Protein AF-A0A497BY27-F1 (afdb_monomer_lite)

Secondary structure (DSSP, 8-state):
-PEEHHHHHHHHT----S-GGGTT-EE-EEE--S-HHHHHHHPPTTEEE-

Radius of gyration: 11.55 Å; chains: 1; bounding box: 28×18×25 Å

Foldseek 3Di:
DWDFQVVVCVVVVDDDPDDPVRRRDTADEADEDPDPVCCVVDPDPRHHYD

Sequence (50 aa):
MKLKLHEVIAALNLEVAAAADALDREISGGYASDLLSCVMARAQADNVWV

pLDDT: mean 95.1, std 6.2, range [57.0, 97.75]

Structure (mmCIF, N/CA/C/O backbone):
data_AF-A0A497BY27-F1
#
_entry.id   AF-A0A497BY27-F1
#
loop_
_atom_site.group_PDB
_atom_site.id
_atom_site.type_symbol
_atom_site.label_atom_id
_atom_site.label_alt_id
_atom_site.label_comp_id
_atom_site.label_asym_id
_atom_site.label_entity_id
_atom_site.label_seq_id
_atom_site.pdbx_PDB_ins_code
_atom_site.Cartn_x
_atom_site.Cartn_y
_atom_site.Cartn_z
_atom_site.occupancy
_atom_site.B_iso_or_equiv
_atom_site.auth_seq_id
_atom_site.auth_comp_id
_atom_site.auth_asym_id
_atom_site.auth_atom_id
_atom_site.pdbx_PDB_model_num
ATOM 1 N N . MET A 1 1 ? -5.746 8.558 15.183 1.00 57.00 1 MET A N 1
ATOM 2 C CA . MET A 1 1 ? -6.756 8.499 14.107 1.00 57.00 1 MET A CA 1
ATOM 3 C C . MET A 1 1 ? -6.207 7.546 13.058 1.00 57.00 1 MET A C 1
ATOM 5 O O . MET A 1 1 ? -5.040 7.690 12.724 1.00 57.00 1 MET A O 1
ATOM 9 N N . LYS A 1 2 ? -6.957 6.509 12.674 1.00 76.25 2 LYS A N 1
ATOM 10 C CA . LYS A 1 2 ? -6.525 5.495 11.697 1.00 76.25 2 LYS A CA 1
ATOM 11 C C . LYS A 1 2 ? -7.091 5.881 10.330 1.00 76.25 2 LYS A C 1
ATOM 13 O O . LYS A 1 2 ? -8.260 6.246 10.281 1.00 76.25 2 LYS A O 1
ATOM 18 N N . LEU A 1 3 ? -6.267 5.842 9.285 1.00 93.25 3 LEU A N 1
ATOM 19 C CA . LEU A 1 3 ? -6.640 6.195 7.913 1.00 93.25 3 LEU A CA 1
ATOM 20 C C . LEU A 1 3 ? -6.976 4.911 7.144 1.00 93.25 3 LEU A C 1
ATOM 22 O O . LEU A 1 3 ? -6.290 3.902 7.316 1.00 93.25 3 LEU A O 1
ATOM 26 N N . LYS A 1 4 ? -8.025 4.918 6.326 1.00 96.06 4 LYS A N 1
ATOM 27 C CA . LYS A 1 4 ? -8.393 3.807 5.440 1.00 96.06 4 LYS A CA 1
ATOM 28 C C . LYS A 1 4 ? -7.808 4.020 4.046 1.00 96.06 4 LYS A C 1
ATOM 30 O O . LYS A 1 4 ? -7.710 5.147 3.567 1.00 96.06 4 LYS A O 1
ATOM 35 N N . LEU A 1 5 ? -7.441 2.934 3.366 1.00 96.19 5 LEU A N 1
ATOM 36 C CA . LEU A 1 5 ? -6.842 3.003 2.028 1.00 96.19 5 LEU A CA 1
ATOM 37 C C . LEU A 1 5 ? -7.765 3.695 1.003 1.00 96.19 5 LEU A C 1
ATOM 39 O O . LEU A 1 5 ? -7.285 4.486 0.191 1.00 96.19 5 LEU A O 1
ATOM 43 N N . HIS A 1 6 ? -9.083 3.476 1.076 1.00 96.81 6 HIS A N 1
ATOM 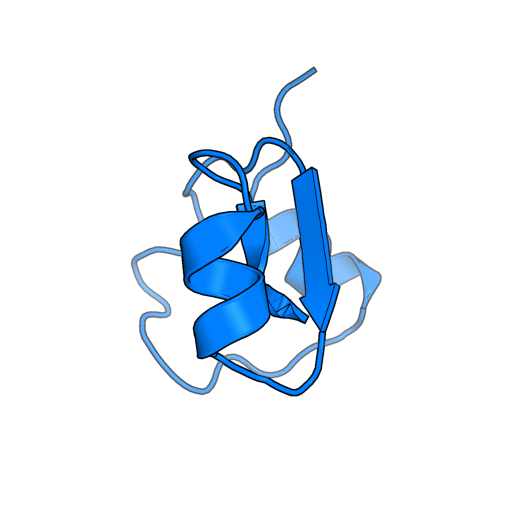44 C CA . HIS A 1 6 ? -10.050 4.152 0.202 1.00 96.81 6 HIS A CA 1
ATOM 45 C C . HIS A 1 6 ? -10.036 5.687 0.336 1.00 96.81 6 HIS A C 1
ATOM 47 O O . HIS A 1 6 ? -10.304 6.385 -0.641 1.00 96.81 6 HIS A O 1
ATOM 53 N N . GLU A 1 7 ? -9.685 6.230 1.508 1.00 96.81 7 GLU A N 1
ATOM 54 C CA . GLU A 1 7 ? -9.616 7.681 1.726 1.00 96.81 7 GLU A CA 1
ATOM 55 C C . GLU A 1 7 ? -8.457 8.301 0.934 1.00 96.81 7 GLU A C 1
ATOM 57 O O . GLU A 1 7 ? -8.606 9.379 0.362 1.00 96.81 7 GLU A O 1
ATOM 62 N N . VAL A 1 8 ? -7.323 7.597 0.831 1.00 95.44 8 VAL A N 1
ATOM 63 C CA . VAL A 1 8 ? -6.173 8.024 0.014 1.00 95.44 8 VAL A CA 1
ATOM 64 C C . VAL A 1 8 ? -6.520 8.001 -1.470 1.00 95.44 8 VAL A C 1
ATOM 66 O O . VAL A 1 8 ? -6.217 8.954 -2.186 1.00 95.44 8 VAL A O 1
ATOM 69 N N . ILE A 1 9 ? -7.188 6.937 -1.923 1.00 96.38 9 ILE A N 1
ATOM 70 C CA . ILE A 1 9 ? -7.625 6.790 -3.317 1.00 96.38 9 ILE A CA 1
ATOM 71 C C . ILE A 1 9 ? -8.540 7.952 -3.711 1.00 96.38 9 ILE A C 1
ATOM 73 O O . ILE A 1 9 ? -8.328 8.567 -4.755 1.00 96.38 9 ILE A O 1
ATOM 77 N N . ALA A 1 10 ? -9.507 8.292 -2.854 1.00 96.94 10 ALA A N 1
ATOM 78 C CA . ALA A 1 10 ? -10.421 9.406 -3.083 1.00 96.94 10 ALA A CA 1
ATOM 79 C C . ALA A 1 10 ? -9.705 10.768 -3.064 1.00 96.94 10 ALA A C 1
ATOM 81 O O . ALA A 1 10 ? -9.935 11.591 -3.947 1.00 96.94 10 ALA A O 1
ATOM 82 N N . ALA A 1 11 ? -8.815 11.005 -2.094 1.00 96.31 11 ALA A N 1
ATOM 83 C CA . ALA A 1 11 ? -8.108 12.279 -1.951 1.00 96.31 11 ALA A CA 1
ATOM 84 C C . ALA A 1 11 ? -7.137 12.569 -3.107 1.00 96.31 11 ALA A C 1
ATOM 86 O O . ALA A 1 11 ? -6.937 13.728 -3.469 1.00 96.31 11 ALA A O 1
ATOM 87 N N . LEU A 1 12 ? -6.534 11.524 -3.680 1.00 95.75 12 LEU A N 1
ATOM 88 C CA . LEU A 1 12 ? -5.557 11.626 -4.766 1.00 95.75 12 LEU A CA 1
ATOM 89 C C . LEU A 1 12 ? -6.146 11.307 -6.149 1.00 95.75 12 LEU A C 1
ATOM 91 O O . LEU A 1 12 ? -5.423 11.381 -7.140 1.00 95.75 12 LEU A O 1
ATOM 95 N N . ASN A 1 13 ? -7.441 10.979 -6.222 1.00 97.56 13 ASN A N 1
ATOM 96 C CA . ASN A 1 13 ? -8.147 10.604 -7.448 1.00 97.56 13 ASN A CA 1
ATOM 97 C C . ASN A 1 13 ? -7.431 9.483 -8.232 1.00 97.56 13 ASN A C 1
ATOM 99 O O . ASN A 1 13 ? -7.138 9.620 -9.421 1.00 97.56 13 ASN A O 1
ATOM 103 N N . LEU A 1 14 ? -7.100 8.391 -7.537 1.00 96.88 14 LEU A N 1
ATOM 104 C CA . LEU A 1 14 ? -6.356 7.260 -8.099 1.00 96.88 14 LEU A CA 1
ATOM 105 C C . LEU A 1 14 ? -7.285 6.212 -8.723 1.00 96.88 14 LEU A C 1
ATOM 107 O O . LEU A 1 14 ? -8.392 5.973 -8.242 1.00 96.88 14 LEU A O 1
ATOM 111 N N . GLU A 1 15 ? -6.791 5.523 -9.751 1.00 97.75 15 GLU A N 1
ATOM 112 C CA . GLU A 1 15 ? -7.434 4.334 -10.313 1.00 97.75 15 GLU A CA 1
ATOM 113 C C . GLU A 1 15 ? -6.924 3.066 -9.614 1.00 97.75 15 GLU A C 1
ATOM 115 O O . GLU A 1 15 ? -5.722 2.884 -9.403 1.00 97.75 15 GLU A O 1
ATOM 120 N N . VAL A 1 16 ? -7.843 2.169 -9.254 1.00 97.06 16 VAL A N 1
ATOM 121 C CA . VAL A 1 16 ? -7.508 0.910 -8.582 1.00 97.06 16 VAL A CA 1
ATOM 122 C C . VAL A 1 16 ? -7.164 -0.152 -9.621 1.00 97.06 16 VAL A C 1
ATOM 124 O O . VAL A 1 16 ? -8.046 -0.709 -10.267 1.00 97.06 16 VAL A O 1
ATOM 127 N N . ALA A 1 17 ? -5.875 -0.469 -9.746 1.00 97.62 17 ALA A N 1
ATOM 128 C CA . ALA A 1 17 ? -5.395 -1.479 -10.690 1.00 97.62 17 ALA A CA 1
ATOM 129 C C . ALA A 1 17 ? -5.585 -2.932 -10.204 1.00 97.62 17 ALA A C 1
ATOM 131 O O . ALA A 1 17 ? -5.615 -3.855 -11.016 1.00 97.62 17 ALA A O 1
ATOM 132 N N . ALA A 1 18 ? -5.679 -3.159 -8.888 1.00 97.00 18 ALA A N 1
ATOM 133 C CA . ALA A 1 18 ? -5.794 -4.491 -8.289 1.00 97.00 18 ALA A CA 1
ATOM 134 C C . ALA A 1 18 ? -6.417 -4.443 -6.882 1.00 97.00 18 ALA A C 1
ATOM 136 O O . ALA A 1 18 ? -6.405 -3.399 -6.235 1.00 97.00 18 ALA A O 1
ATOM 137 N N . ALA A 1 19 ? -6.908 -5.595 -6.402 1.00 94.75 19 ALA A N 1
ATOM 138 C CA . ALA A 1 19 ? -7.394 -5.802 -5.028 1.00 94.75 19 ALA A CA 1
ATOM 139 C C . ALA A 1 19 ? -8.471 -4.794 -4.564 1.00 94.75 19 ALA A C 1
ATOM 1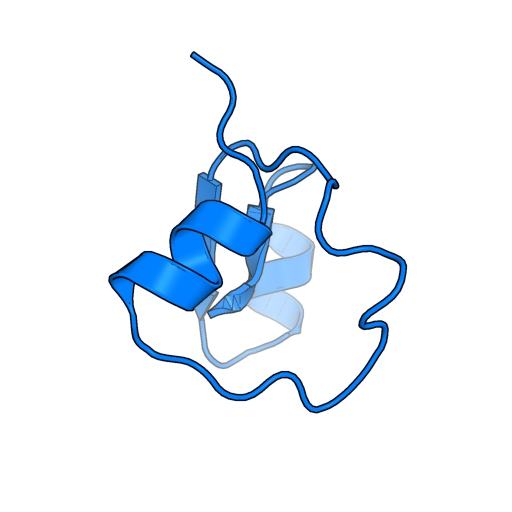41 O O . ALA A 1 19 ? -8.430 -4.279 -3.445 1.00 94.75 19 ALA A O 1
ATOM 142 N N . ALA A 1 20 ? -9.449 -4.508 -5.431 1.00 95.31 20 ALA A N 1
ATOM 143 C CA . ALA A 1 20 ? -10.551 -3.583 -5.142 1.00 95.31 20 ALA A CA 1
ATOM 144 C C . ALA A 1 20 ? -11.450 -4.025 -3.966 1.00 95.31 20 ALA A C 1
ATOM 146 O O . ALA A 1 20 ? -12.183 -3.216 -3.406 1.00 95.31 20 ALA A O 1
ATOM 147 N N . ASP A 1 21 ? -11.378 -5.292 -3.568 1.00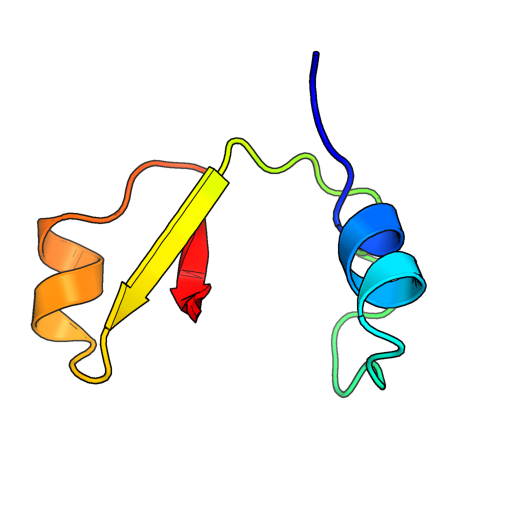 96.81 21 ASP A N 1
ATOM 148 C CA . ASP A 1 21 ? -12.055 -5.877 -2.411 1.00 96.81 21 ASP A CA 1
ATOM 149 C C . ASP A 1 21 ? -11.333 -5.618 -1.072 1.00 96.81 21 ASP A C 1
ATOM 151 O O . ASP A 1 21 ? -11.897 -5.875 -0.011 1.00 96.81 21 ASP A O 1
ATOM 155 N N . ALA A 1 22 ? -10.112 -5.069 -1.093 1.00 95.62 22 ALA A N 1
ATOM 156 C CA . ALA A 1 22 ? -9.274 -4.860 0.093 1.00 95.62 22 ALA A CA 1
ATOM 157 C C . ALA A 1 22 ? -9.088 -3.378 0.497 1.00 95.62 22 ALA A C 1
ATOM 159 O O . ALA A 1 22 ? -8.214 -3.056 1.308 1.00 95.62 22 ALA A O 1
ATOM 160 N N . LEU A 1 23 ? -9.900 -2.458 -0.038 1.00 95.88 23 LEU A N 1
ATOM 161 C CA . LEU A 1 23 ? -9.716 -1.005 0.136 1.00 95.88 23 LEU A CA 1
ATOM 162 C C . LEU A 1 23 ? -10.073 -0.467 1.536 1.00 95.88 23 LEU A C 1
ATOM 164 O O . LEU A 1 23 ? -9.728 0.666 1.870 1.00 95.88 23 LEU A O 1
ATOM 168 N N . ASP A 1 24 ? -10.704 -1.280 2.383 1.00 96.56 24 ASP A N 1
ATOM 169 C CA . ASP A 1 24 ? -11.017 -0.940 3.781 1.00 96.56 24 ASP A CA 1
ATOM 170 C C . ASP A 1 24 ? -9.876 -1.237 4.767 1.00 96.56 24 ASP A C 1
ATOM 172 O O . ASP A 1 24 ? -10.043 -1.129 5.993 1.00 96.56 24 ASP A O 1
ATOM 176 N N . ARG A 1 25 ? -8.692 -1.595 4.257 1.00 95.62 25 ARG A N 1
ATOM 177 C CA . ARG A 1 25 ? -7.496 -1.776 5.079 1.00 95.62 25 ARG A C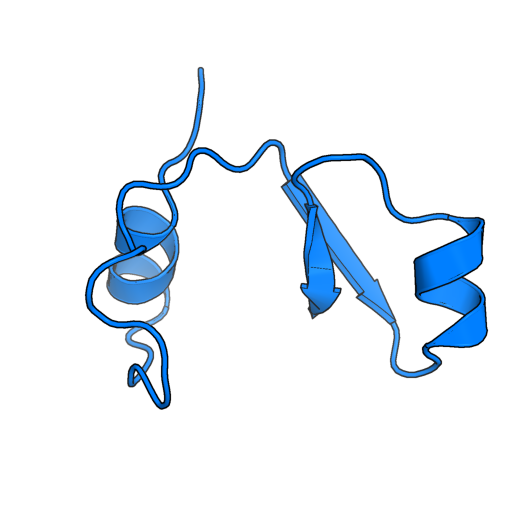A 1
ATOM 178 C C . ARG A 1 25 ? -7.097 -0.462 5.756 1.00 95.62 25 ARG A C 1
ATOM 180 O O . ARG A 1 25 ? -7.102 0.603 5.142 1.00 95.62 25 ARG A O 1
ATOM 187 N N . GLU A 1 26 ? -6.732 -0.555 7.032 1.00 96.94 26 GLU A N 1
ATOM 188 C CA . GLU A 1 26 ? -6.145 0.561 7.775 1.00 96.94 26 GLU A CA 1
ATOM 189 C C . GLU A 1 26 ? -4.666 0.721 7.430 1.00 96.94 26 GLU A C 1
ATOM 191 O O . GLU A 1 26 ? -3.934 -0.265 7.342 1.00 96.94 26 GLU A O 1
ATOM 196 N N . ILE A 1 27 ? -4.235 1.967 7.278 1.00 95.50 27 ILE A N 1
ATOM 197 C CA . ILE A 1 27 ? -2.847 2.349 7.040 1.00 95.50 27 ILE A CA 1
ATOM 198 C C . ILE A 1 27 ? -2.377 3.304 8.138 1.00 95.50 27 ILE A C 1
ATOM 200 O O . ILE A 1 27 ? -3.151 4.100 8.683 1.00 95.50 27 ILE A O 1
ATOM 204 N N . SER A 1 28 ? -1.100 3.195 8.490 1.00 95.06 28 SER A N 1
ATOM 205 C CA . SER A 1 28 ? -0.465 3.965 9.566 1.00 95.06 28 SER A CA 1
ATOM 206 C C . SER A 1 28 ? 0.347 5.154 9.039 1.00 95.06 28 SER A C 1
ATOM 208 O O . SER A 1 28 ? 0.609 6.098 9.785 1.00 95.06 28 SER A O 1
ATOM 210 N N . GLY A 1 29 ? 0.704 5.132 7.752 1.00 94.62 29 GLY A N 1
ATOM 211 C CA . GLY A 1 29 ? 1.506 6.158 7.103 1.00 94.62 29 GLY A CA 1
ATOM 212 C C . GLY A 1 29 ? 1.910 5.778 5.681 1.00 94.62 29 GLY A C 1
ATOM 213 O O . GLY A 1 29 ? 1.284 4.937 5.034 1.00 94.62 29 GLY A O 1
ATOM 214 N N . GLY A 1 30 ? 2.979 6.407 5.196 1.00 94.50 30 GLY A N 1
ATOM 215 C CA . GLY A 1 30 ? 3.575 6.113 3.899 1.00 94.50 30 GLY A CA 1
ATOM 216 C C . GLY A 1 30 ? 5.098 6.193 3.942 1.00 94.50 30 GLY A C 1
ATOM 217 O O . GLY A 1 30 ? 5.671 6.843 4.817 1.00 94.50 30 GLY A O 1
ATOM 218 N N . TYR A 1 31 ? 5.758 5.516 3.008 1.00 97.25 31 TYR A N 1
ATOM 219 C CA . TYR A 1 31 ? 7.205 5.570 2.826 1.00 97.25 31 TYR A CA 1
ATOM 220 C C . TYR A 1 31 ? 7.518 5.772 1.345 1.00 97.25 31 TYR A C 1
ATOM 222 O O . TYR A 1 31 ? 7.166 4.919 0.537 1.00 97.25 31 TYR A O 1
ATOM 230 N N . ALA A 1 32 ? 8.163 6.892 1.009 1.00 97.12 32 ALA A N 1
ATOM 231 C CA . ALA A 1 32 ? 8.490 7.247 -0.368 1.00 97.12 32 ALA A CA 1
ATOM 232 C C . ALA A 1 32 ? 9.939 6.866 -0.703 1.00 97.12 32 ALA A C 1
ATOM 234 O O . ALA A 1 32 ? 10.869 7.397 -0.091 1.00 97.12 32 ALA A O 1
ATOM 235 N N . SER A 1 33 ? 10.140 5.944 -1.644 1.00 97.25 33 SER A N 1
ATOM 236 C CA . SER A 1 33 ? 11.470 5.562 -2.142 1.00 97.25 33 SER A CA 1
ATOM 237 C C . SER A 1 33 ? 11.343 4.723 -3.406 1.00 97.25 33 SER A C 1
ATOM 239 O O . SER A 1 33 ? 10.548 3.806 -3.466 1.00 97.25 33 SER A O 1
ATOM 241 N N . ASP A 1 34 ? 12.204 4.933 -4.386 1.00 96.62 34 ASP A N 1
ATOM 242 C CA . ASP A 1 34 ? 12.256 4.126 -5.612 1.00 96.62 34 ASP A CA 1
ATOM 243 C C . ASP A 1 34 ? 12.822 2.706 -5.400 1.00 96.62 34 ASP A C 1
ATOM 245 O O . ASP A 1 34 ? 12.392 1.739 -6.029 1.00 96.62 34 ASP A O 1
ATOM 249 N N . LEU A 1 35 ? 13.801 2.563 -4.505 1.00 97.56 35 LEU A N 1
ATOM 250 C CA . LEU A 1 35 ? 14.490 1.300 -4.258 1.00 97.56 35 LEU A CA 1
ATOM 251 C C . LEU A 1 35 ? 13.754 0.412 -3.249 1.00 97.56 35 LEU A C 1
ATOM 253 O O . LEU A 1 35 ? 13.709 0.710 -2.053 1.00 97.56 35 LEU A O 1
ATOM 257 N N . LEU A 1 36 ? 13.317 -0.769 -3.701 1.00 96.62 36 LEU A N 1
ATOM 258 C CA . LEU A 1 36 ? 12.688 -1.786 -2.846 1.00 96.62 36 LEU A CA 1
ATOM 259 C C . LEU A 1 36 ? 13.553 -2.154 -1.628 1.00 96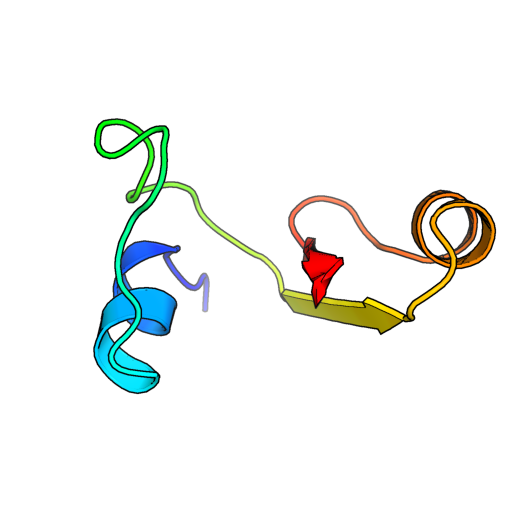.62 36 LEU A C 1
ATOM 261 O O . LEU A 1 36 ? 13.033 -2.327 -0.530 1.00 96.62 36 LEU A O 1
ATOM 265 N N . SER A 1 37 ? 14.878 -2.231 -1.783 1.00 97.50 37 SER A N 1
ATOM 266 C CA . SER A 1 37 ? 15.792 -2.532 -0.670 1.00 97.50 37 SER A CA 1
ATOM 267 C C . SER A 1 37 ? 15.739 -1.478 0.439 1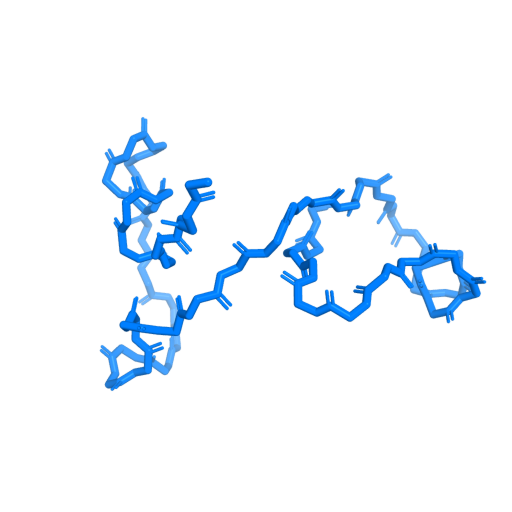.00 97.50 37 SER A C 1
ATOM 269 O O . SER A 1 37 ? 15.820 -1.816 1.619 1.00 97.50 37 SER A O 1
ATOM 271 N N . CYS A 1 38 ? 15.561 -0.207 0.074 1.00 96.94 38 CYS A N 1
ATOM 272 C CA . CYS A 1 38 ? 15.403 0.890 1.021 1.00 96.94 38 CYS A CA 1
ATOM 273 C C . CYS A 1 38 ? 14.072 0.768 1.775 1.00 96.94 38 CYS A C 1
ATOM 275 O O . CYS A 1 38 ? 14.042 0.888 2.999 1.00 96.94 38 CYS A O 1
ATOM 277 N N . VAL A 1 39 ? 12.993 0.458 1.053 1.00 97.25 39 VAL A N 1
ATOM 278 C CA . VAL A 1 39 ? 11.641 0.278 1.603 1.00 97.25 39 VAL A CA 1
ATOM 279 C C . VAL A 1 39 ? 11.614 -0.887 2.582 1.00 97.25 39 VAL A C 1
ATOM 281 O O . VAL A 1 39 ? 11.211 -0.711 3.726 1.00 97.25 39 VAL A O 1
ATOM 284 N N . MET A 1 40 ? 12.127 -2.050 2.181 1.00 95.94 40 MET A N 1
ATOM 285 C CA . MET A 1 40 ? 12.200 -3.230 3.046 1.00 95.94 40 MET A CA 1
ATOM 286 C C . MET A 1 40 ? 13.012 -2.977 4.321 1.00 95.94 40 MET A C 1
ATOM 288 O O . MET A 1 40 ? 12.706 -3.550 5.362 1.00 95.94 40 MET A O 1
ATOM 292 N N . ALA A 1 41 ? 14.044 -2.131 4.250 1.00 97.19 41 ALA A N 1
ATOM 293 C CA . ALA A 1 41 ? 14.899 -1.832 5.392 1.00 97.19 41 ALA A CA 1
ATOM 294 C C . ALA A 1 41 ? 14.321 -0.773 6.349 1.00 97.19 41 ALA A C 1
ATOM 296 O O . ALA A 1 41 ? 14.747 -0.717 7.503 1.00 97.19 41 ALA A O 1
ATOM 297 N N . ARG A 1 42 ? 13.425 0.111 5.884 1.00 97.00 42 ARG A N 1
ATOM 298 C CA . ARG A 1 42 ? 13.056 1.340 6.618 1.00 97.00 42 ARG A CA 1
ATOM 299 C C . ARG A 1 42 ? 11.554 1.580 6.772 1.00 97.00 42 ARG A C 1
ATOM 301 O O . ARG A 1 42 ? 11.162 2.267 7.720 1.00 97.00 42 ARG A O 1
ATOM 308 N N . ALA A 1 43 ? 10.714 1.053 5.882 1.00 97.44 43 ALA A N 1
ATOM 309 C CA . ALA A 1 43 ? 9.268 1.214 5.982 1.00 97.44 43 ALA A CA 1
ATOM 310 C C . ALA A 1 43 ? 8.726 0.533 7.247 1.00 97.44 43 ALA A C 1
ATOM 312 O O . ALA A 1 43 ? 9.258 -0.474 7.713 1.00 97.44 43 ALA A O 1
ATOM 313 N N . GLN A 1 44 ? 7.672 1.110 7.820 1.00 96.88 44 GLN A N 1
ATOM 314 C CA . GLN A 1 44 ? 7.010 0.576 9.006 1.00 96.88 44 GLN A CA 1
ATOM 315 C C . GLN A 1 44 ? 5.808 -0.282 8.607 1.00 96.88 44 GLN A C 1
ATOM 317 O O . GLN A 1 44 ? 5.295 -0.174 7.490 1.00 96.88 44 GLN A O 1
ATOM 322 N N . ALA A 1 45 ? 5.355 -1.135 9.528 1.00 94.81 45 ALA A N 1
ATOM 323 C CA . ALA A 1 45 ? 4.136 -1.907 9.328 1.00 94.81 45 ALA A CA 1
ATOM 324 C C . ALA A 1 45 ? 2.954 -0.978 9.004 1.00 94.81 45 ALA A C 1
ATOM 326 O O . ALA A 1 45 ? 2.795 0.082 9.614 1.00 94.81 45 ALA A O 1
ATOM 327 N N . ASP A 1 46 ? 2.141 -1.400 8.035 1.00 95.00 46 ASP A N 1
ATOM 328 C CA . ASP A 1 46 ? 0.970 -0.672 7.534 1.00 95.00 46 ASP A CA 1
ATOM 329 C C . ASP A 1 46 ? 1.267 0.667 6.830 1.00 95.00 46 ASP A C 1
ATOM 331 O O . ASP A 1 46 ? 0.346 1.452 6.591 1.00 95.00 46 ASP A O 1
ATOM 335 N N . ASN A 1 47 ? 2.522 0.916 6.432 1.00 96.19 47 ASN A N 1
ATOM 336 C CA . ASN A 1 47 ? 2.835 1.995 5.496 1.00 96.19 47 ASN A CA 1
ATOM 337 C C . ASN A 1 47 ? 2.411 1.641 4.065 1.00 96.19 47 ASN A C 1
ATOM 339 O O . ASN A 1 47 ? 2.630 0.524 3.592 1.00 96.19 47 ASN A O 1
ATOM 343 N N . VAL A 1 48 ? 1.912 2.641 3.340 1.00 95.31 48 VAL A N 1
ATOM 344 C CA . VAL A 1 48 ? 1.812 2.608 1.876 1.00 95.31 48 VAL A CA 1
ATOM 345 C C . VAL A 1 48 ? 3.179 2.938 1.277 1.00 95.31 48 VAL A C 1
ATOM 347 O O . VAL A 1 48 ? 3.805 3.929 1.656 1.00 95.31 48 VAL A O 1
ATOM 350 N N . TRP A 1 49 ? 3.659 2.116 0.349 1.00 96.06 49 TRP A N 1
ATOM 351 C CA . TRP A 1 49 ? 4.861 2.434 -0.418 1.00 96.06 49 TRP A CA 1
ATOM 352 C C . TRP A 1 49 ? 4.496 3.361 -1.585 1.00 96.06 49 TRP A C 1
ATOM 354 O O . TRP A 1 49 ? 3.571 3.057 -2.340 1.00 96.06 49 TRP A O 1
ATOM 364 N N . VAL A 1 50 ? 5.203 4.490 -1.684 1.00 94.88 50 VAL A N 1
ATOM 365 C CA . VAL A 1 50 ? 5.121 5.475 -2.772 1.00 94.88 50 VAL A CA 1
ATOM 366 C C . VAL A 1 50 ? 6.435 5.531 -3.546 1.00 94.88 50 VAL A C 1
ATOM 368 O O . VAL A 1 50 ? 7.510 5.507 -2.898 1.00 94.88 50 VAL A O 1
#